Protein AF-A0A8X8GB01-F1 (afdb_monomer_lite)

Sequence (175 aa):
MSLQPNKPNQESGIAAILLVLAIMALLSTVIALAVAHQDLDSHASLQHDQLVYLQRAQKSLRHWYVSNAGAFDAGGAGSTSPWNASQILAMSGAQVRWNATLFVSGEQCMAAAQGNICYHTLWFAVPDVAGPAPSLNGNNFNPGNAQYVSVSGERIESALYNRSMGQLNNMAATL

pLDDT: mean 86.59, std 12.74, range [47.0, 98.31]

Radius of gyration: 32.38 Å; chains: 1; bounding box: 65×37×124 Å

Organism: Acidithiobacillus ferridurans (NCBI:txid1232575)

Secondary structure (DSSP, 8-state):
---------HHHHHHHHHHHHHHHHHHHHHHHHHHHHHHHHHHHHHHHHHHHHHHHHHHHHHHHHHHHHHHHTTT-TTPPPSS-HHHHHHHHT----TT-EEEEPPPEEEE-SSSEEEE-EEEEEE--SSSPPPEEETTEEE-TT-EEEEEESHHHHHHHHHHHHHHHHHHHHT-

Structure (mmCIF, N/CA/C/O backbone):
data_AF-A0A8X8GB01-F1
#
_entry.id   AF-A0A8X8GB01-F1
#
loop_
_atom_site.group_PDB
_atom_site.id
_atom_site.type_symbol
_atom_site.label_atom_id
_atom_site.label_alt_id
_atom_site.label_comp_id
_atom_site.label_asym_id
_atom_site.label_entity_id
_atom_site.label_seq_id
_atom_site.pdbx_PDB_ins_code
_atom_site.Cartn_x
_atom_site.Cartn_y
_atom_site.Cartn_z
_atom_site.occupancy
_atom_site.B_iso_or_equiv
_atom_site.auth_seq_id
_atom_site.auth_comp_id
_atom_site.auth_asym_id
_atom_site.auth_atom_id
_atom_site.pdbx_PDB_model_num
ATOM 1 N N . MET A 1 1 ? -44.928 -23.037 88.398 1.00 49.47 1 MET A N 1
ATOM 2 C CA . MET A 1 1 ? -44.284 -23.366 87.107 1.00 49.47 1 MET A CA 1
ATOM 3 C C . MET A 1 1 ? -43.937 -22.056 86.423 1.00 49.47 1 MET A C 1
ATOM 5 O O . MET A 1 1 ? -44.845 -21.339 86.034 1.00 49.47 1 MET A O 1
ATOM 9 N N . SER A 1 2 ? -42.654 -21.689 86.407 1.00 47.00 2 SER A N 1
ATOM 10 C CA . SER A 1 2 ? -42.167 -20.435 85.819 1.00 47.00 2 SER A CA 1
ATOM 11 C C . SER A 1 2 ? -41.661 -20.721 84.404 1.00 47.00 2 SER A C 1
ATOM 13 O O . SER A 1 2 ? -40.778 -21.560 84.237 1.00 47.00 2 SER A O 1
ATOM 15 N N . LEU A 1 3 ? -42.258 -20.084 83.396 1.00 56.19 3 LEU A N 1
ATOM 16 C CA . LEU A 1 3 ? -41.830 -20.163 81.999 1.00 56.19 3 LEU A CA 1
ATOM 17 C C . LEU A 1 3 ? -40.647 -19.209 81.805 1.00 56.19 3 LEU A C 1
ATOM 19 O O . LEU A 1 3 ? -40.817 -17.992 81.858 1.00 56.19 3 LEU A O 1
ATOM 23 N N . GLN A 1 4 ? -39.446 -19.753 81.599 1.00 48.38 4 GLN A N 1
ATOM 24 C CA . GLN A 1 4 ? -38.304 -18.945 81.181 1.00 48.38 4 GLN A CA 1
ATOM 25 C C . GLN A 1 4 ? -38.501 -18.480 79.728 1.00 48.38 4 GLN A C 1
ATOM 27 O O . GLN A 1 4 ? -38.767 -19.311 78.856 1.00 48.38 4 GLN A O 1
ATOM 32 N N . PRO A 1 5 ? -38.360 -17.174 79.439 1.00 55.53 5 PRO A N 1
ATOM 33 C CA . PRO A 1 5 ? -38.416 -16.663 78.080 1.00 55.53 5 PRO A CA 1
ATOM 34 C C . PRO A 1 5 ? -37.160 -17.093 77.317 1.00 55.53 5 PRO A C 1
ATOM 36 O O . PRO A 1 5 ? -36.033 -16.760 77.685 1.00 55.53 5 PRO A O 1
ATOM 39 N N . ASN A 1 6 ? -37.380 -17.849 76.245 1.00 57.53 6 ASN A N 1
ATOM 40 C CA . ASN A 1 6 ? -36.355 -18.286 75.311 1.00 57.53 6 ASN A CA 1
ATOM 41 C C . ASN A 1 6 ? -35.771 -17.041 74.618 1.00 57.53 6 ASN A C 1
ATOM 43 O O . ASN A 1 6 ? -36.473 -16.369 73.859 1.00 57.53 6 ASN A O 1
ATOM 47 N N . LYS A 1 7 ? -34.522 -16.670 74.933 1.00 59.22 7 LYS A N 1
ATOM 48 C CA . LYS A 1 7 ? -33.850 -15.537 74.282 1.00 59.22 7 LYS A CA 1
ATOM 49 C C . LYS A 1 7 ? -33.618 -15.896 72.810 1.00 59.22 7 LYS A C 1
ATOM 51 O O . LYS A 1 7 ? -32.989 -16.917 72.549 1.00 59.22 7 LYS A O 1
ATOM 56 N N . PRO A 1 8 ? -34.092 -15.090 71.847 1.00 57.44 8 PRO A N 1
ATOM 57 C CA . PRO A 1 8 ? -33.834 -15.352 70.439 1.00 57.44 8 PRO A CA 1
ATOM 58 C C . PRO A 1 8 ? -32.327 -15.262 70.167 1.00 57.44 8 PRO A C 1
ATOM 60 O O . PRO A 1 8 ? -31.671 -14.293 70.551 1.00 57.44 8 PRO A O 1
ATOM 63 N N . ASN A 1 9 ? -31.790 -16.299 69.526 1.00 58.97 9 ASN A N 1
ATOM 64 C CA . ASN A 1 9 ? -30.373 -16.483 69.217 1.00 58.97 9 ASN A CA 1
ATOM 65 C C . ASN A 1 9 ? -29.856 -15.361 68.296 1.00 58.97 9 ASN A C 1
ATOM 67 O O . ASN A 1 9 ? -29.919 -15.472 67.071 1.00 58.97 9 ASN A O 1
ATOM 71 N N . GLN A 1 10 ? -29.329 -14.279 68.877 1.00 55.56 10 GLN A N 1
ATOM 72 C CA . GLN A 1 10 ? -28.754 -13.142 68.141 1.00 55.56 10 GLN A CA 1
ATOM 73 C C . GLN A 1 10 ? -27.544 -13.537 67.269 1.00 55.56 10 GLN A C 1
ATOM 75 O O . GLN A 1 10 ? -27.263 -12.878 66.270 1.00 55.56 10 GLN A O 1
ATOM 80 N N . GLU A 1 11 ? -26.883 -14.653 67.579 1.00 56.75 11 GLU A N 1
ATOM 81 C CA . GLU A 1 11 ? -25.748 -15.182 66.810 1.00 56.75 11 GLU A CA 1
ATOM 82 C C . GLU A 1 11 ? -26.148 -15.681 65.409 1.00 56.75 11 GLU A C 1
ATOM 84 O O . GLU A 1 11 ? -25.376 -15.558 64.458 1.00 56.75 11 GLU A O 1
ATOM 89 N N . SER A 1 12 ? -27.390 -16.153 65.237 1.00 61.84 12 SER A N 1
ATOM 90 C CA . SER A 1 12 ? -27.891 -16.625 63.938 1.00 61.84 12 SER A CA 1
ATOM 91 C C . SER A 1 12 ? -28.101 -15.488 62.932 1.00 61.84 12 SER A C 1
ATOM 93 O O . SER A 1 12 ? -28.011 -15.718 61.726 1.00 61.84 12 SER A O 1
ATOM 95 N N . GLY A 1 13 ? -28.394 -14.271 63.402 1.00 67.75 13 GLY A N 1
ATOM 96 C CA . GLY A 1 13 ? -28.654 -13.120 62.531 1.00 67.75 13 GLY A CA 1
ATOM 97 C C . GLY A 1 13 ? -27.377 -12.558 61.907 1.00 67.75 13 GLY A C 1
ATOM 98 O O . GLY A 1 13 ? -27.351 -12.241 60.720 1.00 67.75 13 GLY A O 1
ATOM 99 N N . ILE A 1 14 ? -26.294 -12.499 62.685 1.00 78.12 14 ILE A N 1
ATOM 100 C CA . ILE A 1 14 ? -24.993 -11.990 62.226 1.00 78.12 14 ILE A CA 1
ATOM 101 C C . ILE A 1 14 ? -24.373 -12.945 61.197 1.00 78.12 14 ILE A C 1
ATOM 103 O O . ILE A 1 14 ? -23.876 -12.496 60.164 1.00 78.12 14 ILE A O 1
ATOM 107 N N . ALA A 1 15 ? -24.465 -14.258 61.432 1.00 77.38 15 ALA A N 1
ATOM 108 C CA . ALA A 1 15 ? -23.976 -15.266 60.493 1.00 77.38 15 ALA A CA 1
ATOM 109 C C . ALA A 1 15 ? -24.700 -15.201 59.134 1.00 77.38 15 ALA A C 1
ATOM 111 O O . ALA A 1 15 ? -24.058 -15.291 58.088 1.00 77.38 15 ALA A O 1
ATOM 112 N N . ALA A 1 16 ? -26.019 -14.977 59.135 1.00 78.38 16 ALA A N 1
ATOM 113 C CA . ALA A 1 16 ? -26.798 -14.831 57.906 1.00 78.38 16 ALA A CA 1
ATOM 114 C C . ALA A 1 16 ? -26.405 -13.572 57.109 1.00 78.38 16 ALA A C 1
ATOM 116 O O . ALA A 1 16 ? -26.264 -13.634 55.889 1.00 78.38 16 ALA A O 1
ATOM 117 N N . ILE A 1 17 ? -26.168 -12.445 57.789 1.00 80.75 17 ILE A N 1
ATOM 118 C CA . ILE A 1 17 ? -25.741 -11.192 57.143 1.00 80.75 17 ILE A CA 1
ATOM 119 C C . ILE A 1 17 ? -24.343 -11.340 56.526 1.00 80.75 17 ILE A C 1
ATOM 121 O O . ILE A 1 17 ? -24.125 -10.924 55.387 1.00 80.75 17 ILE A O 1
ATOM 125 N N . LEU A 1 18 ? -23.408 -11.976 57.240 1.00 84.00 18 LEU A N 1
ATOM 126 C CA . LEU A 1 18 ? -22.060 -12.245 56.726 1.00 84.00 18 LEU A CA 1
ATOM 127 C C . LEU A 1 18 ? -22.078 -13.181 55.513 1.00 84.00 18 LEU A C 1
ATOM 129 O O . LEU A 1 18 ? -21.343 -12.945 54.555 1.00 84.00 18 LEU A O 1
ATOM 133 N N . LEU A 1 19 ? -22.944 -14.198 55.515 1.00 83.00 19 LEU A N 1
ATOM 134 C CA . LEU A 1 19 ? -23.116 -15.098 54.374 1.00 83.00 19 LEU A CA 1
ATOM 135 C C . LEU A 1 19 ? -23.606 -14.340 53.132 1.00 83.00 19 LEU A C 1
ATOM 137 O O . LEU A 1 19 ? -23.057 -14.514 52.046 1.00 83.00 19 LEU A O 1
ATOM 141 N N . VAL A 1 20 ? -24.607 -13.469 53.288 1.00 84.38 20 VAL A N 1
ATOM 142 C CA . VAL A 1 20 ? -25.142 -12.664 52.178 1.00 84.38 20 VAL A CA 1
ATOM 143 C C . VAL A 1 20 ? -24.079 -11.716 51.623 1.00 84.38 20 VAL A C 1
ATOM 145 O O . VAL A 1 20 ? -23.930 -11.615 50.407 1.00 84.38 20 VAL A O 1
ATOM 148 N N . LEU A 1 21 ? -23.293 -11.068 52.488 1.00 82.19 21 LEU A N 1
ATOM 149 C CA . LEU A 1 21 ? -22.177 -10.215 52.064 1.00 82.19 21 LEU A CA 1
ATOM 150 C C . LEU A 1 21 ? -21.098 -11.002 51.311 1.00 82.19 21 LEU A C 1
ATOM 152 O O . LEU A 1 21 ? -20.626 -10.540 50.273 1.00 82.19 21 LEU A O 1
ATOM 156 N N . ALA A 1 22 ? -20.743 -12.198 51.786 1.00 84.50 22 ALA A N 1
ATOM 157 C CA . ALA A 1 22 ? -19.780 -13.061 51.109 1.00 84.50 22 ALA A CA 1
ATOM 158 C C . ALA A 1 22 ? -20.285 -13.498 49.724 1.00 84.50 22 ALA A C 1
ATOM 160 O O . ALA A 1 22 ? -19.530 -13.448 48.756 1.00 84.50 22 ALA A O 1
ATOM 161 N N . ILE A 1 23 ? -21.569 -13.856 49.608 1.00 86.44 23 ILE A N 1
ATOM 162 C CA . ILE A 1 23 ? -22.202 -14.223 48.332 1.00 86.44 23 ILE A CA 1
ATOM 163 C C . ILE A 1 23 ? -22.230 -13.031 47.369 1.00 86.44 23 ILE A C 1
ATOM 165 O O . ILE A 1 23 ? -21.887 -13.185 46.199 1.00 86.44 23 ILE A O 1
ATOM 169 N N . MET A 1 24 ? -22.588 -11.837 47.847 1.00 83.50 24 MET A N 1
ATOM 170 C CA . MET A 1 24 ? -22.597 -10.613 47.036 1.00 83.50 24 MET A CA 1
ATOM 171 C C . MET A 1 24 ? -21.192 -10.256 46.536 1.00 83.50 24 MET A C 1
ATOM 173 O O . MET A 1 24 ? -21.022 -9.926 45.361 1.00 83.50 24 MET A O 1
ATOM 177 N N . ALA A 1 25 ? -20.174 -10.385 47.391 1.00 81.88 25 ALA A N 1
ATOM 178 C CA . ALA A 1 25 ? -18.784 -10.177 47.000 1.00 81.88 25 ALA A CA 1
ATOM 179 C C . ALA A 1 25 ? -18.345 -11.188 45.926 1.00 81.88 25 ALA A C 1
ATOM 181 O O . ALA A 1 25 ? -17.779 -10.787 44.909 1.00 81.88 25 ALA A O 1
ATOM 182 N N . LEU A 1 26 ? -18.683 -12.470 46.090 1.00 82.25 26 LEU A N 1
ATOM 183 C CA . LEU A 1 26 ? -18.395 -13.522 45.107 1.00 82.25 26 LEU A CA 1
ATOM 184 C C . LEU A 1 26 ? -19.096 -13.280 43.763 1.00 82.25 26 LEU A C 1
ATOM 186 O O . LEU A 1 26 ? -18.473 -13.371 42.708 1.00 82.25 26 LEU A O 1
ATOM 190 N N . LEU A 1 27 ? -20.377 -12.907 43.786 1.00 82.62 27 LEU A N 1
ATOM 191 C CA . LEU A 1 27 ? -21.131 -12.590 42.571 1.00 82.62 27 LEU A CA 1
ATOM 192 C C . LEU A 1 27 ? -20.542 -11.380 41.841 1.00 82.62 27 LEU A C 1
ATOM 194 O O . LEU A 1 27 ? -20.371 -11.428 40.623 1.00 82.62 27 LEU A O 1
ATOM 198 N N . SER A 1 28 ? -20.164 -10.326 42.570 1.00 75.38 28 SER A N 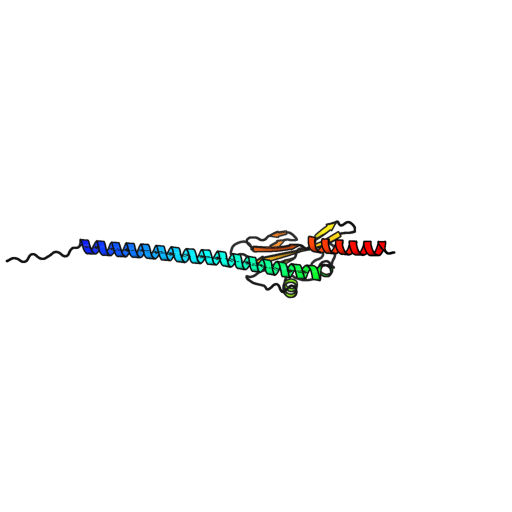1
ATOM 199 C CA . SER A 1 28 ? -19.522 -9.156 41.959 1.00 75.38 28 SER A CA 1
ATOM 200 C C . SER A 1 28 ? -18.175 -9.488 41.307 1.00 75.38 28 SER A C 1
ATOM 202 O O . SER A 1 28 ? -17.884 -8.972 40.229 1.00 75.38 28 SER A O 1
ATOM 204 N N . THR A 1 29 ? -17.386 -10.400 41.888 1.00 76.81 29 THR A N 1
ATOM 205 C CA . THR A 1 29 ? -16.104 -10.824 41.297 1.00 76.81 29 THR A CA 1
ATOM 206 C C . THR A 1 29 ? -16.302 -11.659 40.037 1.00 76.81 29 THR A C 1
ATOM 208 O O . THR A 1 29 ? -15.592 -11.446 39.057 1.00 76.81 29 THR A O 1
ATOM 211 N N . VAL A 1 30 ? -17.286 -12.563 40.017 1.00 77.44 30 VAL A N 1
ATOM 212 C CA . VAL A 1 30 ? -17.601 -13.372 38.825 1.00 77.44 30 VAL A CA 1
ATOM 213 C C . VAL A 1 30 ? -18.096 -12.495 37.673 1.00 77.44 30 VAL A C 1
ATOM 215 O O . VAL A 1 30 ? -17.650 -12.672 36.540 1.00 77.44 30 VAL A O 1
ATOM 218 N N . ILE A 1 31 ? -18.963 -11.516 37.952 1.00 73.44 31 ILE A N 1
ATOM 219 C CA . ILE A 1 31 ? -19.453 -10.575 36.933 1.00 73.44 31 ILE A CA 1
ATOM 220 C C . ILE A 1 31 ? -18.302 -9.715 36.397 1.00 73.44 31 ILE A C 1
ATOM 222 O O . ILE A 1 31 ? -18.168 -9.572 35.184 1.00 73.44 31 ILE A O 1
ATOM 226 N N . ALA A 1 32 ? -17.438 -9.192 37.274 1.00 69.94 32 ALA A N 1
ATOM 227 C CA . ALA A 1 32 ? -16.277 -8.407 36.858 1.00 69.94 32 ALA A CA 1
ATOM 228 C C . ALA A 1 32 ? -15.317 -9.218 35.969 1.00 69.94 32 ALA A C 1
ATOM 230 O O . ALA A 1 32 ? -14.853 -8.707 34.950 1.00 69.94 32 ALA A O 1
ATOM 231 N N . LEU A 1 33 ? -15.064 -10.491 36.302 1.00 67.62 33 LEU A N 1
ATOM 232 C CA . LEU A 1 33 ? -14.260 -11.373 35.453 1.00 67.62 33 LEU A CA 1
ATOM 233 C C . LEU A 1 33 ? -14.919 -11.620 34.092 1.00 67.62 33 LEU A C 1
ATOM 235 O O . LEU A 1 33 ? -14.226 -11.573 33.079 1.00 67.62 33 LEU A O 1
ATOM 239 N N . ALA A 1 34 ? -16.228 -11.882 34.056 1.00 66.50 34 ALA A N 1
ATOM 240 C CA . ALA A 1 34 ? -16.943 -12.163 32.812 1.00 66.50 34 ALA A CA 1
ATOM 241 C C . ALA A 1 34 ? -16.929 -10.961 31.851 1.00 66.50 34 ALA A C 1
ATOM 243 O O . ALA A 1 34 ? -16.666 -11.137 30.663 1.00 66.50 34 ALA A O 1
ATOM 244 N N . VAL A 1 35 ? -17.142 -9.746 32.368 1.00 67.31 35 VAL A N 1
ATOM 245 C CA . VAL A 1 35 ? -17.070 -8.507 31.573 1.00 67.31 35 VAL A CA 1
ATOM 246 C C . VAL A 1 35 ? -15.647 -8.26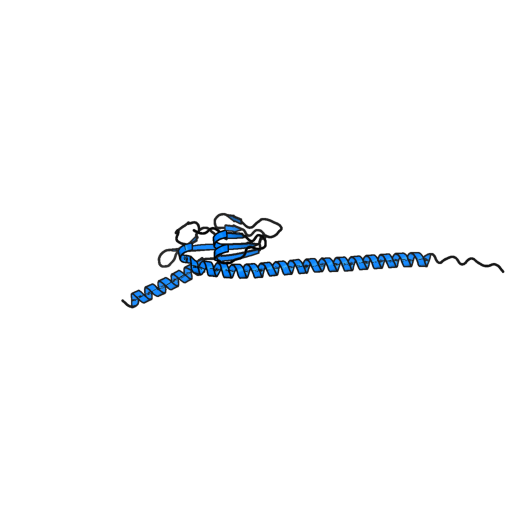8 31.058 1.00 67.31 35 VAL A C 1
ATOM 248 O O . VAL A 1 35 ? -15.463 -8.010 29.873 1.00 67.31 35 VAL A O 1
ATOM 251 N N . ALA A 1 36 ? -14.628 -8.451 31.904 1.00 61.91 36 ALA A N 1
ATOM 252 C CA . ALA A 1 36 ? -13.234 -8.279 31.492 1.00 61.91 36 ALA A CA 1
ATOM 253 C C . ALA A 1 36 ? -12.801 -9.266 30.386 1.00 61.91 36 ALA A C 1
ATOM 255 O O . ALA A 1 36 ? -12.010 -8.903 29.519 1.00 61.91 36 ALA A O 1
ATOM 256 N N . HIS A 1 37 ? -13.321 -10.500 30.389 1.00 59.97 37 HIS A N 1
ATOM 257 C CA . HIS A 1 37 ? -13.036 -11.474 29.326 1.00 59.97 37 HIS A CA 1
ATOM 258 C C . HIS A 1 37 ? -13.747 -11.123 28.011 1.00 59.97 37 HIS A C 1
ATOM 260 O O . HIS A 1 37 ? -13.151 -11.271 26.947 1.00 59.97 37 HIS A O 1
ATOM 266 N N . GLN A 1 38 ? -14.979 -10.601 28.067 1.00 61.25 38 GLN A N 1
ATOM 267 C CA . GLN A 1 38 ? -15.694 -10.156 26.864 1.00 61.25 38 GLN A CA 1
ATOM 268 C C . GLN A 1 38 ? -14.982 -9.000 26.154 1.00 61.25 38 GLN A C 1
ATOM 270 O O . GLN A 1 38 ? -14.875 -9.014 24.925 1.00 61.25 38 GLN A O 1
ATOM 275 N N . ASP A 1 39 ? -14.449 -8.035 26.907 1.00 61.12 39 ASP A N 1
ATOM 276 C CA . ASP A 1 39 ? -13.705 -6.918 26.322 1.00 61.12 39 ASP A CA 1
ATOM 277 C C . ASP A 1 39 ? -12.421 -7.403 25.628 1.00 61.12 39 ASP A C 1
ATOM 279 O O . ASP A 1 39 ? -12.162 -7.025 24.483 1.00 61.12 39 ASP A O 1
ATOM 283 N N . LEU A 1 40 ? -11.658 -8.307 26.253 1.00 63.44 40 LEU A N 1
ATOM 284 C CA . LEU A 1 40 ? -10.423 -8.854 25.673 1.00 63.44 40 LEU A CA 1
ATOM 285 C C . LEU A 1 40 ? -10.666 -9.603 24.350 1.00 63.44 40 LEU A C 1
ATOM 287 O O . LEU A 1 40 ? -9.952 -9.363 23.370 1.00 63.44 40 LEU A O 1
ATOM 291 N N . ASP A 1 41 ? -11.697 -10.447 24.291 1.00 69.12 41 ASP A N 1
ATOM 292 C CA . ASP A 1 41 ? -12.040 -11.202 23.079 1.00 69.12 41 ASP A CA 1
ATOM 293 C C . ASP A 1 41 ? -12.565 -10.283 21.956 1.00 69.12 41 ASP A C 1
ATOM 295 O O . ASP A 1 41 ? -12.277 -10.488 20.768 1.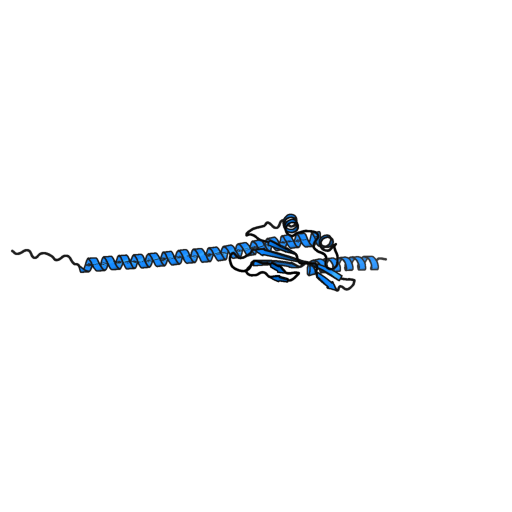00 69.12 41 ASP A O 1
ATOM 299 N N . SER A 1 42 ? -13.290 -9.216 22.312 1.00 74.81 42 SER A N 1
ATOM 300 C CA . SER A 1 42 ? -13.800 -8.232 21.346 1.00 74.81 42 SER A CA 1
ATOM 301 C C . SER A 1 42 ? -12.682 -7.394 20.709 1.00 74.81 42 SER A C 1
ATOM 303 O O . SER A 1 42 ? -12.698 -7.138 19.503 1.00 74.81 42 SER A O 1
ATOM 305 N N . HIS A 1 43 ? -11.654 -7.033 21.480 1.00 79.44 43 HIS A N 1
ATOM 306 C CA . HIS A 1 43 ? -10.506 -6.291 20.963 1.00 79.44 43 HIS A CA 1
ATOM 307 C C . HIS A 1 43 ? -9.624 -7.156 20.058 1.00 79.44 43 HIS A C 1
ATOM 309 O O . HIS A 1 43 ? -9.226 -6.707 18.980 1.00 79.44 43 HIS A O 1
ATOM 315 N N . ALA A 1 44 ? -9.351 -8.402 20.456 1.00 82.69 44 ALA A N 1
ATOM 316 C CA . ALA A 1 44 ? -8.549 -9.325 19.655 1.00 82.69 44 ALA A CA 1
ATOM 317 C C . ALA A 1 44 ? -9.233 -9.675 18.320 1.00 82.69 44 ALA A C 1
ATOM 319 O O . ALA A 1 44 ? -8.584 -9.686 17.270 1.00 82.69 44 ALA A O 1
ATOM 320 N N . SER A 1 45 ? -10.550 -9.906 18.339 1.00 87.00 45 SER A N 1
ATOM 321 C CA . SER A 1 45 ? -11.323 -10.164 17.117 1.00 87.00 45 SER A CA 1
ATOM 322 C C . SER A 1 45 ? -11.358 -8.951 16.184 1.00 87.00 45 SER A C 1
ATOM 324 O O . SER A 1 45 ? -11.122 -9.106 14.985 1.00 87.00 45 SER A O 1
ATOM 326 N N . LEU A 1 46 ? -11.535 -7.736 16.715 1.00 88.56 46 LEU A N 1
ATOM 327 C CA . LEU A 1 46 ? -11.485 -6.512 15.911 1.00 88.56 46 LEU A CA 1
ATOM 328 C C . LEU A 1 46 ? -10.117 -6.318 15.240 1.00 88.56 46 LEU A C 1
ATOM 330 O O . LEU A 1 46 ? -10.055 -6.002 14.051 1.00 88.56 46 LEU A O 1
ATOM 334 N N . GLN A 1 47 ? -9.021 -6.527 15.976 1.00 88.81 47 GLN A N 1
ATOM 335 C CA . GLN A 1 47 ? -7.670 -6.434 15.414 1.00 88.81 47 GLN A CA 1
ATOM 336 C C . GLN A 1 47 ? -7.447 -7.469 14.307 1.00 88.81 47 GLN A C 1
ATOM 338 O O . GLN A 1 47 ? -6.849 -7.155 13.277 1.00 88.81 47 GLN A O 1
ATOM 343 N N . HIS A 1 48 ? -7.949 -8.692 14.489 1.00 91.94 48 HIS A N 1
ATOM 344 C CA . HIS A 1 48 ? -7.877 -9.725 13.461 1.00 91.94 48 HIS A CA 1
ATOM 345 C C . HIS A 1 48 ? -8.645 -9.326 12.192 1.00 91.94 48 HIS A C 1
ATOM 347 O O . HIS A 1 48 ? -8.106 -9.418 11.085 1.00 91.94 48 HIS A O 1
ATOM 353 N N . ASP A 1 49 ? -9.870 -8.823 12.340 1.00 93.69 49 ASP A N 1
ATOM 354 C CA . ASP A 1 49 ? -10.694 -8.372 11.217 1.00 93.69 49 ASP A CA 1
ATOM 355 C C . ASP A 1 49 ? -10.048 -7.211 10.450 1.00 93.69 49 ASP A C 1
ATOM 357 O O . ASP A 1 49 ? -10.086 -7.186 9.212 1.00 93.69 49 ASP A O 1
ATOM 361 N N . GLN A 1 50 ? -9.418 -6.272 11.163 1.00 94.50 50 GLN A N 1
ATOM 362 C CA . GLN A 1 50 ? -8.653 -5.180 10.559 1.00 94.50 50 GLN A CA 1
ATOM 363 C C . GLN A 1 50 ? -7.476 -5.709 9.732 1.00 94.50 50 GLN A C 1
ATOM 365 O O . GLN A 1 50 ? -7.310 -5.296 8.581 1.00 94.50 50 GLN A O 1
ATOM 370 N N . LEU A 1 51 ? -6.715 -6.675 10.253 1.00 95.06 51 LEU A N 1
ATOM 371 C CA . LEU A 1 51 ? -5.607 -7.301 9.524 1.00 95.06 51 LEU A CA 1
ATOM 372 C C . LEU A 1 51 ? -6.083 -8.017 8.255 1.00 95.06 51 LEU A C 1
ATOM 374 O O . LEU A 1 51 ? -5.513 -7.810 7.180 1.00 95.06 51 LEU A O 1
ATOM 378 N N . VAL A 1 52 ? -7.144 -8.825 8.343 1.00 96.69 52 VAL A N 1
ATOM 379 C CA . VAL A 1 52 ? -7.707 -9.536 7.180 1.00 96.69 52 VAL A CA 1
ATOM 380 C C . VAL A 1 52 ? -8.195 -8.546 6.121 1.00 96.69 52 VAL A C 1
ATOM 382 O O . VAL A 1 52 ? -7.968 -8.737 4.921 1.00 96.69 52 VAL A O 1
ATOM 385 N N . TYR A 1 53 ? -8.852 -7.470 6.545 1.00 97.00 53 TYR A N 1
ATOM 386 C CA . TYR A 1 53 ? -9.280 -6.397 5.655 1.00 97.00 53 TYR A CA 1
ATOM 387 C C . TYR A 1 53 ? -8.095 -5.703 4.971 1.00 97.00 53 TYR A C 1
ATOM 389 O O . TYR A 1 53 ? -8.107 -5.566 3.744 1.00 97.00 53 TYR A O 1
ATOM 397 N N . LEU A 1 54 ? -7.058 -5.328 5.724 1.00 97.69 54 LEU A N 1
ATOM 398 C CA . LEU A 1 54 ? -5.862 -4.686 5.179 1.00 97.69 54 LEU A CA 1
ATOM 399 C C . LEU A 1 54 ? -5.155 -5.593 4.163 1.00 97.69 54 LEU A C 1
ATOM 401 O O . LEU A 1 54 ? -4.782 -5.131 3.088 1.00 97.69 54 LEU A O 1
ATOM 405 N N . GLN A 1 55 ? -5.048 -6.896 4.427 1.00 97.88 55 GLN A N 1
ATOM 406 C CA . GLN A 1 55 ? -4.473 -7.860 3.478 1.00 97.88 55 GLN A CA 1
ATOM 407 C C . GLN A 1 55 ? -5.270 -7.949 2.167 1.00 97.88 55 GLN A C 1
ATOM 409 O O . GLN A 1 55 ? -4.688 -8.003 1.078 1.00 97.88 55 GLN A O 1
ATOM 414 N N . ARG A 1 56 ? -6.608 -7.938 2.239 1.00 97.81 56 ARG A N 1
ATOM 415 C CA . ARG A 1 56 ? -7.459 -7.909 1.037 1.00 97.81 56 ARG A CA 1
ATOM 416 C C . ARG A 1 56 ? -7.254 -6.616 0.252 1.00 97.81 56 ARG A C 1
ATOM 418 O O . ARG A 1 56 ? -7.061 -6.678 -0.961 1.00 97.81 56 ARG A O 1
ATOM 425 N N . ALA A 1 57 ? -7.224 -5.475 0.940 1.00 98.06 57 ALA A N 1
ATOM 426 C CA . ALA A 1 57 ? -6.949 -4.182 0.321 1.00 98.06 57 ALA A CA 1
ATOM 427 C C . ALA A 1 57 ? -5.559 -4.149 -0.336 1.00 98.06 57 ALA A C 1
ATOM 429 O O . ALA A 1 57 ? -5.440 -3.707 -1.475 1.00 98.06 57 ALA A O 1
ATOM 430 N N . GLN A 1 58 ? -4.528 -4.704 0.313 1.00 98.25 58 GLN A N 1
ATOM 431 C CA . GLN A 1 58 ? -3.180 -4.824 -0.252 1.00 98.25 58 GLN A CA 1
ATOM 432 C C . GLN A 1 58 ? -3.192 -5.583 -1.582 1.00 98.25 58 GLN A C 1
ATOM 434 O O . GLN A 1 58 ? -2.553 -5.160 -2.546 1.00 98.25 58 GLN A O 1
ATOM 439 N N . LYS A 1 59 ? -3.928 -6.699 -1.657 1.00 98.19 59 LYS A N 1
ATOM 440 C CA . LYS A 1 59 ? -4.043 -7.494 -2.886 1.00 98.19 59 LYS A CA 1
ATOM 441 C C . LYS A 1 59 ? -4.724 -6.703 -4.005 1.00 98.19 59 LYS A C 1
ATOM 443 O O . LYS A 1 59 ? -4.222 -6.713 -5.128 1.00 98.19 59 LYS A O 1
ATOM 448 N N . SER A 1 60 ? -5.819 -6.010 -3.696 1.00 98.12 60 SER A N 1
ATOM 449 C CA . SER A 1 60 ? -6.539 -5.155 -4.647 1.00 98.12 60 SER A CA 1
ATOM 450 C C . SER A 1 60 ? -5.677 -3.999 -5.158 1.00 98.12 60 SER A C 1
ATOM 452 O O . SER A 1 60 ? -5.540 -3.822 -6.367 1.00 98.12 60 SER A O 1
ATOM 454 N N . LEU A 1 61 ? -5.019 -3.271 -4.253 1.00 98.12 61 LEU A N 1
ATOM 455 C CA . LEU A 1 61 ? -4.108 -2.173 -4.589 1.00 98.12 61 LEU A CA 1
ATOM 456 C C . LEU A 1 61 ? -2.927 -2.659 -5.429 1.00 98.12 61 LEU A C 1
ATOM 458 O O . LEU A 1 61 ? -2.583 -2.030 -6.423 1.00 98.12 61 LEU A O 1
ATOM 462 N N . ARG A 1 62 ? -2.339 -3.812 -5.087 1.00 98.00 62 ARG A N 1
ATOM 463 C CA . ARG A 1 62 ? -1.26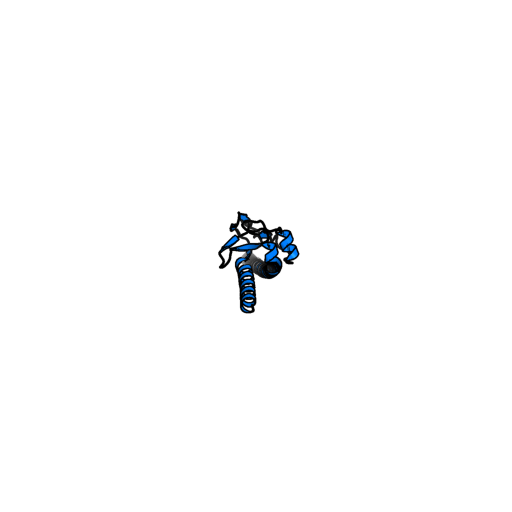2 -4.423 -5.876 1.00 98.00 62 ARG A CA 1
ATOM 464 C C . ARG A 1 62 ? -1.722 -4.790 -7.282 1.00 98.00 62 ARG A C 1
ATOM 466 O O . ARG A 1 62 ? -0.993 -4.538 -8.234 1.00 98.00 62 ARG A O 1
ATOM 473 N N . HIS A 1 63 ? -2.894 -5.405 -7.419 1.00 97.94 63 HIS A N 1
ATOM 474 C CA . HIS A 1 63 ? -3.428 -5.775 -8.729 1.00 97.94 63 HIS A CA 1
ATOM 475 C C . HIS A 1 63 ? -3.701 -4.543 -9.600 1.00 97.94 63 HIS A C 1
ATOM 477 O O . HIS A 1 63 ? -3.329 -4.521 -10.776 1.00 97.94 63 HIS A O 1
ATOM 483 N N . TRP A 1 64 ? -4.289 -3.506 -9.001 1.00 97.12 64 TRP A N 1
ATOM 484 C CA . TRP A 1 64 ? -4.491 -2.223 -9.659 1.00 97.12 64 TRP A CA 1
ATOM 485 C C . TRP A 1 64 ? -3.162 -1.594 -10.085 1.00 97.12 64 TRP A C 1
ATOM 487 O O . TRP A 1 64 ? -3.031 -1.247 -11.256 1.00 97.12 64 TRP A O 1
ATOM 497 N N . TYR A 1 65 ? -2.164 -1.534 -9.194 1.00 97.12 65 TYR A N 1
ATOM 498 C CA . TYR A 1 65 ? -0.847 -0.968 -9.505 1.00 97.12 65 TYR A CA 1
ATOM 499 C C . TYR A 1 65 ? -0.242 -1.692 -10.707 1.00 97.12 65 TYR A C 1
ATOM 501 O O . TYR A 1 65 ? 0.052 -1.058 -11.709 1.00 97.12 65 TYR A O 1
ATOM 509 N N . VAL A 1 66 ? -0.140 -3.026 -10.675 1.00 96.12 66 VAL A N 1
ATOM 510 C CA . VAL A 1 66 ? 0.429 -3.814 -11.788 1.00 96.12 66 VAL A CA 1
ATOM 511 C C . VAL A 1 66 ? -0.241 -3.501 -13.131 1.00 96.12 66 VAL A C 1
ATOM 513 O O . VAL A 1 66 ? 0.428 -3.499 -14.160 1.00 96.12 66 VAL A O 1
ATOM 51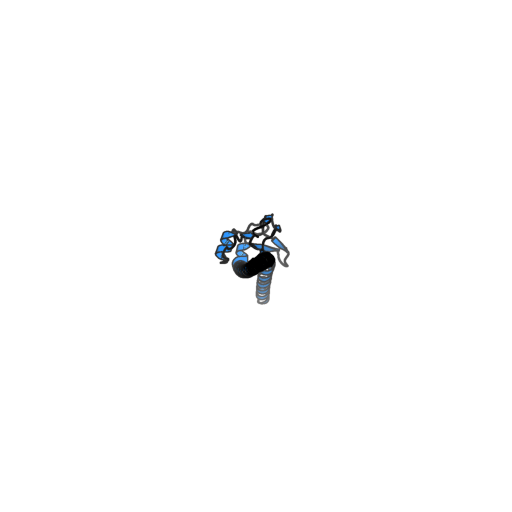6 N N . SER A 1 67 ? -1.549 -3.243 -13.127 1.00 96.00 67 SER A N 1
ATOM 517 C CA . SER A 1 67 ? -2.318 -2.966 -14.346 1.00 96.00 67 SER A CA 1
ATOM 518 C C . SER A 1 67 ? -2.177 -1.522 -14.839 1.00 96.00 67 SER A C 1
ATOM 520 O O . SER A 1 67 ? -2.481 -1.251 -15.996 1.00 96.00 67 SER A O 1
ATOM 522 N N . ASN A 1 68 ? -1.734 -0.603 -13.976 1.00 94.94 68 ASN A N 1
ATOM 523 C CA . ASN A 1 68 ? -1.666 0.834 -14.254 1.00 94.94 68 ASN A CA 1
ATOM 524 C C . ASN A 1 68 ? -0.248 1.415 -14.156 1.00 94.94 68 ASN A C 1
ATOM 526 O O . ASN A 1 68 ? -0.082 2.583 -14.475 1.00 94.94 68 ASN A O 1
ATOM 530 N N . ALA A 1 69 ? 0.746 0.610 -13.779 1.00 91.19 69 ALA A N 1
ATOM 531 C CA . ALA A 1 69 ? 2.178 0.898 -13.672 1.00 91.19 69 ALA A CA 1
ATOM 532 C C . ALA A 1 69 ? 2.677 1.982 -14.642 1.00 91.19 69 ALA A C 1
ATOM 534 O O . ALA A 1 69 ? 2.944 3.112 -14.251 1.00 91.19 69 ALA A O 1
ATOM 535 N N . GLY A 1 70 ? 2.652 1.688 -15.946 1.00 84.62 70 GLY A N 1
ATOM 536 C CA . GLY A 1 70 ? 3.178 2.606 -16.959 1.00 84.62 70 GLY A CA 1
ATOM 537 C C . GLY A 1 70 ? 2.446 3.948 -17.061 1.00 84.62 70 GLY A C 1
ATOM 538 O O . GLY A 1 70 ? 3.045 4.924 -17.492 1.00 84.62 70 GLY A O 1
ATOM 539 N N . ALA A 1 71 ? 1.169 4.016 -16.675 1.00 86.88 71 ALA A N 1
ATOM 540 C CA . ALA A 1 71 ? 0.425 5.273 -16.612 1.00 86.88 71 ALA A CA 1
ATOM 541 C C . ALA A 1 71 ? 0.594 5.973 -15.255 1.00 86.88 71 ALA A C 1
ATOM 543 O O . ALA A 1 71 ? 0.521 7.197 -15.193 1.00 86.88 71 ALA A O 1
ATOM 544 N N . PHE A 1 72 ? 0.845 5.213 -14.190 1.00 87.19 72 PHE A N 1
ATOM 545 C CA . PHE A 1 72 ? 1.082 5.732 -12.850 1.00 87.19 72 PHE A CA 1
ATOM 546 C C . PHE A 1 72 ? 2.400 6.499 -12.768 1.00 87.19 72 PHE A C 1
ATOM 548 O O . PHE A 1 72 ? 2.427 7.580 -12.190 1.00 87.19 72 PHE A O 1
ATOM 555 N N . ASP A 1 73 ? 3.427 5.984 -13.445 1.00 80.56 73 ASP A N 1
ATOM 556 C CA . ASP A 1 73 ? 4.784 6.540 -13.467 1.00 80.56 73 ASP A CA 1
ATOM 557 C C . ASP A 1 73 ? 5.047 7.426 -14.714 1.00 80.56 73 ASP A C 1
ATOM 559 O O . ASP A 1 73 ? 6.174 7.831 -14.999 1.00 80.56 73 ASP A O 1
ATOM 563 N N . ALA A 1 74 ? 4.010 7.756 -15.499 1.00 69.31 74 ALA A N 1
ATOM 564 C CA . ALA A 1 74 ? 4.152 8.468 -16.779 1.00 69.31 74 ALA A CA 1
ATOM 565 C C . ALA A 1 74 ? 4.663 9.922 -16.659 1.00 69.31 74 ALA A C 1
ATOM 567 O O . ALA A 1 74 ? 4.997 10.539 -17.672 1.00 69.31 74 ALA A O 1
ATOM 568 N N . GLY A 1 75 ? 4.701 10.488 -15.449 1.00 67.69 75 GLY A N 1
ATOM 569 C CA . GLY A 1 75 ? 5.139 11.864 -15.200 1.00 67.69 75 GLY A CA 1
ATOM 570 C C . GLY A 1 75 ? 6.661 12.055 -15.141 1.00 67.69 75 GLY A C 1
ATOM 571 O O . GLY A 1 75 ? 7.121 13.191 -15.271 1.00 67.69 75 GLY A O 1
ATOM 572 N N . GLY A 1 76 ? 7.436 10.975 -14.989 1.00 64.69 76 GLY A N 1
ATOM 573 C CA . GLY A 1 76 ? 8.897 11.008 -14.873 1.00 64.69 76 GLY A CA 1
ATOM 574 C C . GLY A 1 76 ? 9.425 11.564 -13.541 1.00 64.69 76 GLY A C 1
ATOM 575 O O . GLY A 1 76 ? 8.654 12.003 -12.690 1.00 64.69 76 GLY A O 1
ATOM 576 N N . ALA A 1 77 ? 10.763 11.579 -13.414 1.00 62.88 77 ALA A N 1
ATOM 577 C CA . ALA A 1 77 ? 11.531 11.849 -12.187 1.00 62.88 77 ALA A CA 1
ATOM 578 C C . ALA A 1 77 ? 10.962 12.978 -11.296 1.00 62.88 77 ALA A C 1
ATOM 580 O O . ALA A 1 77 ? 11.076 14.161 -11.625 1.00 62.88 77 ALA A O 1
ATOM 581 N N . GLY A 1 78 ? 10.439 12.614 -10.124 1.00 69.06 78 GLY A N 1
ATOM 582 C CA . GLY A 1 78 ? 9.905 13.536 -9.115 1.00 69.06 78 GLY A CA 1
ATOM 583 C C . GLY A 1 78 ? 8.453 13.960 -9.346 1.00 69.06 78 GLY A C 1
ATOM 584 O O . GLY A 1 78 ? 7.972 14.877 -8.675 1.00 69.06 78 GLY A O 1
ATOM 585 N N . SER A 1 79 ? 7.751 13.314 -10.277 1.00 77.25 79 SER A N 1
ATOM 586 C CA . SER A 1 79 ? 6.347 13.601 -10.542 1.00 77.25 79 SER A CA 1
ATOM 587 C C . SER A 1 79 ? 5.426 13.154 -9.404 1.00 77.25 79 SER A C 1
ATOM 589 O O . SER A 1 79 ? 5.701 12.246 -8.612 1.00 77.25 79 SER A O 1
ATOM 591 N N . THR A 1 80 ? 4.300 13.851 -9.290 1.00 83.12 80 THR A N 1
ATOM 592 C CA . THR A 1 80 ? 3.176 13.406 -8.472 1.00 83.12 80 THR A CA 1
ATOM 593 C C . THR A 1 80 ? 2.354 12.404 -9.262 1.00 83.12 80 THR A C 1
ATOM 595 O O . THR A 1 80 ? 2.106 12.633 -10.446 1.00 83.12 80 THR A O 1
ATOM 598 N N . SER A 1 81 ? 1.850 11.371 -8.586 1.00 85.19 81 SER A N 1
ATOM 599 C CA . SER A 1 81 ? 0.878 10.451 -9.176 1.00 85.19 81 SER A CA 1
ATOM 600 C C . SER A 1 81 ? -0.242 11.212 -9.915 1.00 85.19 81 SER A C 1
ATOM 602 O O . SER A 1 81 ? -0.805 12.159 -9.347 1.00 85.19 81 SER A O 1
ATOM 604 N N . PRO A 1 82 ? -0.637 10.781 -11.128 1.00 88.81 82 PRO A N 1
ATOM 605 C CA . PRO A 1 82 ? -1.755 11.378 -11.859 1.00 88.81 82 PRO A CA 1
ATOM 606 C C . PRO A 1 82 ? -3.115 11.100 -11.202 1.00 88.81 82 PRO A C 1
ATOM 608 O O . PRO A 1 82 ? -4.104 11.758 -11.530 1.00 88.81 82 PRO A O 1
ATOM 611 N N . TRP A 1 83 ? -3.177 10.144 -10.268 1.00 92.19 83 TRP A N 1
ATOM 612 C CA . TRP A 1 83 ? -4.372 9.834 -9.491 1.00 92.19 83 TRP A CA 1
ATOM 613 C C . TRP A 1 83 ? -4.183 10.171 -8.020 1.00 92.19 83 TRP A C 1
ATOM 615 O O . TRP A 1 83 ? -3.186 9.816 -7.388 1.00 92.19 83 TRP A O 1
ATOM 625 N N . ASN A 1 84 ? -5.182 10.817 -7.437 1.00 92.94 84 ASN A N 1
ATOM 626 C CA . ASN A 1 84 ? -5.205 11.021 -5.997 1.00 92.94 84 ASN A CA 1
ATOM 627 C C . ASN A 1 84 ? -5.621 9.731 -5.259 1.00 92.94 84 ASN A C 1
ATOM 629 O O . ASN A 1 84 ? -6.110 8.763 -5.846 1.00 92.94 84 ASN A O 1
ATOM 633 N N . ALA A 1 85 ? -5.456 9.734 -3.937 1.00 94.62 85 ALA A N 1
ATOM 634 C CA . ALA A 1 85 ? -5.742 8.583 -3.087 1.00 94.62 85 ALA A CA 1
ATOM 635 C C . ALA A 1 85 ? -7.176 8.030 -3.241 1.00 94.62 85 ALA A C 1
ATOM 637 O O . ALA A 1 85 ? -7.365 6.813 -3.280 1.00 94.62 85 ALA A O 1
ATOM 638 N N . SER A 1 86 ? -8.191 8.894 -3.360 1.00 95.31 86 SER A N 1
ATOM 639 C CA . SER A 1 86 ? -9.587 8.448 -3.471 1.00 95.31 86 SER A CA 1
ATOM 640 C C . SER A 1 86 ? -9.887 7.803 -4.825 1.00 95.31 86 SER A C 1
ATOM 642 O O . SER A 1 86 ? -10.602 6.802 -4.877 1.00 95.31 86 SER A O 1
ATOM 644 N N . GLN A 1 87 ? -9.291 8.308 -5.908 1.00 96.44 87 GLN A N 1
ATOM 645 C CA . GLN A 1 87 ? -9.385 7.700 -7.236 1.00 96.44 87 GLN A CA 1
ATOM 646 C C . GLN A 1 87 ? -8.751 6.306 -7.257 1.00 96.44 87 GLN A C 1
ATOM 648 O O . GLN A 1 87 ? -9.359 5.368 -7.769 1.00 96.44 87 GLN A O 1
ATOM 653 N N . ILE A 1 88 ? -7.568 6.142 -6.658 1.00 97.06 88 ILE A N 1
ATOM 654 C CA . ILE A 1 88 ? -6.889 4.839 -6.580 1.00 97.06 88 ILE A CA 1
ATOM 655 C C . ILE A 1 88 ? -7.733 3.829 -5.792 1.00 97.06 88 ILE A C 1
ATOM 657 O O . ILE A 1 88 ? -7.905 2.687 -6.226 1.00 97.06 88 ILE A O 1
ATOM 661 N N . LEU A 1 89 ? -8.304 4.233 -4.653 1.00 97.44 89 LEU A N 1
ATOM 662 C CA . LEU A 1 89 ? -9.188 3.366 -3.867 1.00 97.44 89 LEU A CA 1
ATOM 663 C C . LEU A 1 89 ? -10.421 2.932 -4.670 1.00 97.44 89 LEU A C 1
ATOM 665 O O . LEU A 1 89 ? -10.729 1.740 -4.718 1.00 97.44 89 LEU A O 1
ATOM 669 N N . ALA A 1 90 ? -11.065 3.867 -5.373 1.00 96.88 90 ALA A N 1
ATOM 670 C CA . ALA A 1 90 ? -12.216 3.568 -6.220 1.00 96.88 90 ALA A CA 1
ATOM 671 C C . ALA A 1 90 ? -11.867 2.592 -7.357 1.00 96.88 90 ALA A C 1
ATOM 673 O O . ALA A 1 90 ? -12.565 1.599 -7.553 1.00 96.88 90 ALA A O 1
ATOM 674 N N . MET A 1 91 ? -10.768 2.835 -8.076 1.00 97.19 91 MET A N 1
ATOM 675 C CA . MET A 1 91 ? -10.353 2.004 -9.213 1.00 97.19 91 MET A CA 1
ATOM 676 C C . MET A 1 91 ? -9.808 0.634 -8.798 1.00 97.19 91 MET A C 1
ATOM 678 O O . MET A 1 91 ? -9.972 -0.340 -9.528 1.00 97.19 91 MET A O 1
ATOM 682 N N . SER A 1 92 ? -9.161 0.538 -7.635 1.00 97.44 92 SER A N 1
ATOM 683 C CA . SER A 1 92 ? -8.673 -0.741 -7.103 1.00 97.44 92 SER A CA 1
ATOM 684 C C . SER A 1 92 ? -9.782 -1.605 -6.500 1.00 97.44 92 SER A C 1
ATOM 686 O O . SER A 1 92 ? -9.571 -2.793 -6.257 1.00 97.44 92 SER A O 1
ATOM 688 N N . GLY A 1 93 ? -10.957 -1.027 -6.231 1.00 96.75 93 GLY A N 1
ATOM 689 C CA . GLY A 1 93 ? -12.048 -1.692 -5.520 1.00 96.75 93 GLY A CA 1
ATOM 690 C C . GLY A 1 93 ? -11.778 -1.879 -4.022 1.00 96.75 93 GLY A C 1
ATOM 691 O O . GLY A 1 93 ? -12.529 -2.593 -3.351 1.00 96.75 93 GLY A O 1
ATOM 692 N N . ALA A 1 94 ? -10.723 -1.258 -3.484 1.00 95.25 94 ALA A N 1
ATOM 693 C CA . ALA A 1 94 ? -10.448 -1.243 -2.054 1.00 95.25 94 ALA A CA 1
ATOM 694 C C . ALA A 1 94 ? -11.489 -0.364 -1.341 1.00 95.25 94 ALA A C 1
ATOM 696 O O . ALA A 1 94 ? -11.503 0.858 -1.469 1.00 95.25 94 ALA A O 1
ATOM 697 N N . GLN A 1 95 ? -12.388 -1.008 -0.597 1.00 93.62 95 GLN A N 1
ATOM 698 C CA . GLN A 1 95 ? -13.440 -0.331 0.162 1.00 93.62 95 GLN A CA 1
ATOM 699 C C . GLN A 1 95 ? -12.850 0.388 1.372 1.00 93.62 95 GLN A C 1
ATOM 701 O O . GLN A 1 95 ? -11.979 -0.172 2.025 1.00 93.62 95 GLN A O 1
ATOM 706 N N . VAL A 1 96 ? -13.361 1.573 1.715 1.00 94.19 96 VAL A N 1
ATOM 707 C CA . VAL A 1 96 ? -12.945 2.316 2.915 1.00 94.19 96 VAL A CA 1
ATOM 708 C C . VAL A 1 96 ? -13.769 1.866 4.122 1.00 94.19 96 VAL A C 1
ATOM 710 O O . VAL A 1 96 ? -14.994 1.980 4.129 1.00 94.19 96 VAL A O 1
ATOM 713 N N . ARG A 1 97 ? -13.098 1.365 5.162 1.00 93.62 97 ARG A N 1
ATOM 714 C CA . ARG A 1 97 ? -13.677 1.009 6.469 1.00 93.62 97 ARG A CA 1
ATOM 715 C C . ARG A 1 97 ? -12.791 1.529 7.594 1.00 93.62 97 ARG A C 1
ATOM 717 O O . ARG A 1 97 ? -11.594 1.689 7.393 1.00 93.62 97 ARG A O 1
ATOM 724 N N . TRP A 1 98 ? -13.378 1.783 8.766 1.00 93.38 98 TRP A N 1
ATOM 725 C CA . TRP A 1 98 ? -12.655 2.236 9.968 1.00 93.38 98 TRP A CA 1
ATOM 726 C C . TRP A 1 98 ? -11.773 3.470 9.734 1.00 93.38 98 TRP A C 1
ATOM 728 O O . TRP A 1 98 ? -10.655 3.543 10.227 1.00 93.38 98 TRP A O 1
ATOM 738 N N . ASN A 1 99 ? -12.262 4.430 8.941 1.00 93.50 99 ASN A N 1
ATOM 739 C CA . ASN A 1 99 ? -11.515 5.635 8.560 1.00 93.50 99 ASN A CA 1
ATOM 740 C C . ASN A 1 99 ? -10.161 5.335 7.887 1.00 93.50 99 ASN A C 1
ATOM 742 O O . ASN A 1 99 ? -9.224 6.130 7.981 1.00 93.50 99 ASN A O 1
ATOM 746 N N . ALA A 1 100 ? -10.051 4.184 7.211 1.00 95.62 100 ALA A N 1
ATOM 747 C CA . ALA A 1 100 ? -8.841 3.824 6.496 1.00 95.62 100 ALA A CA 1
ATOM 748 C C . ALA A 1 100 ? -8.487 4.881 5.448 1.00 95.62 100 ALA A C 1
ATOM 750 O O . ALA A 1 100 ? -9.343 5.336 4.688 1.00 95.62 100 ALA A O 1
ATOM 751 N N . THR A 1 101 ? -7.211 5.239 5.393 1.00 96.69 101 THR A N 1
ATOM 752 C CA . THR A 1 101 ? -6.690 6.270 4.496 1.00 96.69 101 THR A CA 1
ATOM 753 C C . THR A 1 101 ? -5.575 5.682 3.641 1.00 96.69 101 THR A C 1
ATOM 755 O O . THR A 1 101 ? -4.751 4.901 4.123 1.00 96.69 101 THR A O 1
ATOM 758 N N . LEU A 1 102 ? -5.568 6.041 2.356 1.00 98.06 102 LEU A N 1
ATOM 759 C CA . LEU A 1 102 ? -4.493 5.701 1.432 1.00 98.06 102 LEU A CA 1
ATOM 760 C C . LEU A 1 102 ? -3.517 6.875 1.326 1.00 98.06 102 LEU A C 1
ATOM 762 O O . LEU A 1 102 ? -3.918 8.002 1.043 1.00 98.06 102 LEU A O 1
ATOM 766 N N . PHE A 1 103 ? -2.238 6.578 1.506 1.00 97.25 103 PHE A N 1
ATOM 767 C CA . PHE A 1 103 ? -1.121 7.489 1.316 1.00 97.25 103 PHE A CA 1
ATOM 768 C C . PHE A 1 103 ? -0.322 7.027 0.101 1.00 97.25 103 PHE A C 1
ATOM 770 O O . PHE A 1 103 ? -0.058 5.835 -0.060 1.00 97.25 103 PHE A O 1
ATOM 777 N N . VAL A 1 104 ? 0.052 7.973 -0.752 1.00 95.75 104 VAL A N 1
ATOM 778 C CA . VAL A 1 104 ? 0.778 7.720 -2.000 1.00 95.75 104 VAL A CA 1
ATOM 779 C C . VAL A 1 104 ? 2.082 8.489 -1.913 1.00 95.75 104 VAL A C 1
ATOM 781 O O . VAL A 1 104 ? 2.046 9.707 -1.739 1.00 95.75 104 VAL A O 1
ATOM 784 N N . SER A 1 105 ? 3.220 7.801 -1.991 1.00 93.56 105 SER A N 1
ATOM 785 C CA . SER A 1 105 ? 4.516 8.479 -2.027 1.00 93.56 105 SER A CA 1
ATOM 786 C C . SER A 1 105 ? 4.619 9.380 -3.258 1.00 93.56 105 SER A C 1
ATOM 788 O O . SER A 1 105 ? 3.999 9.124 -4.293 1.00 93.56 105 SER A O 1
ATOM 790 N N . GLY A 1 106 ? 5.489 10.384 -3.192 1.00 91.31 106 GLY A N 1
ATOM 791 C CA . GLY A 1 106 ? 6.090 10.918 -4.409 1.00 91.31 106 GLY A CA 1
ATOM 792 C C . GLY A 1 106 ? 6.874 9.828 -5.144 1.00 91.31 106 GLY A C 1
ATOM 793 O O . GLY A 1 106 ? 7.152 8.757 -4.594 1.00 91.31 106 GLY A O 1
ATOM 794 N N . GLU A 1 107 ? 7.206 10.089 -6.399 1.00 90.50 107 GLU A N 1
ATOM 795 C CA . GLU A 1 107 ? 7.958 9.139 -7.211 1.00 90.50 107 GLU A CA 1
ATOM 796 C C . GLU A 1 107 ? 9.374 8.913 -6.643 1.00 90.50 107 GLU A C 1
ATOM 798 O O . GLU A 1 107 ? 10.023 9.822 -6.110 1.00 90.50 107 GLU A O 1
ATOM 803 N N . GLN A 1 108 ? 9.845 7.674 -6.730 1.00 91.06 108 GLN A N 1
ATOM 804 C CA . GLN A 1 108 ? 11.166 7.223 -6.313 1.00 91.06 108 GLN A CA 1
ATOM 805 C C . GLN A 1 108 ? 11.805 6.488 -7.486 1.00 91.06 108 GLN A C 1
ATOM 807 O O . GLN A 1 108 ? 11.196 5.587 -8.047 1.00 91.06 108 GLN A O 1
ATOM 812 N N . CYS A 1 109 ? 13.038 6.836 -7.846 1.00 91.38 109 CYS A N 1
ATOM 813 C CA . CYS A 1 109 ? 13.730 6.200 -8.962 1.00 91.38 109 CYS A CA 1
ATOM 814 C C . CYS A 1 109 ? 14.966 5.440 -8.488 1.00 91.38 109 CYS A C 1
ATOM 816 O O . CYS A 1 109 ? 15.717 5.915 -7.634 1.00 91.38 109 CYS A O 1
ATOM 818 N N . MET A 1 110 ? 15.200 4.276 -9.086 1.00 91.50 110 MET A N 1
ATOM 819 C CA . MET A 1 110 ? 16.423 3.497 -8.922 1.00 91.50 110 MET A CA 1
ATOM 820 C C . MET A 1 110 ? 17.125 3.307 -10.265 1.00 91.50 110 MET A C 1
ATOM 822 O O . MET A 1 110 ? 16.480 3.234 -11.311 1.00 91.50 110 MET A O 1
ATOM 826 N N . ALA A 1 111 ? 18.453 3.217 -10.235 1.00 91.81 111 ALA A N 1
ATOM 827 C CA . ALA A 1 111 ? 19.241 2.973 -11.435 1.00 91.81 111 ALA A CA 1
ATOM 828 C C . ALA A 1 111 ? 18.980 1.562 -11.987 1.00 91.81 111 ALA A C 1
ATOM 830 O O . ALA A 1 111 ? 18.920 0.591 -11.229 1.00 91.81 111 ALA A O 1
ATOM 831 N N . ALA A 1 112 ? 18.872 1.452 -13.310 1.00 90.38 112 ALA A N 1
ATOM 832 C CA . ALA A 1 112 ? 18.750 0.193 -14.037 1.00 90.38 112 ALA A CA 1
ATOM 833 C C . ALA A 1 112 ? 19.853 0.073 -15.100 1.00 90.38 112 ALA A C 1
ATOM 835 O O . ALA A 1 112 ? 20.597 1.017 -15.356 1.00 90.38 112 ALA A O 1
ATOM 836 N N . ALA A 1 113 ? 19.967 -1.098 -15.736 1.00 87.38 113 ALA A N 1
ATOM 837 C CA . ALA A 1 113 ? 20.984 -1.343 -16.765 1.00 87.38 113 ALA A CA 1
ATOM 838 C C . ALA A 1 113 ? 20.887 -0.355 -17.944 1.00 87.38 113 ALA A C 1
ATOM 840 O O . ALA A 1 113 ? 21.898 0.033 -18.523 1.00 87.38 113 ALA A O 1
ATOM 841 N N . GLN A 1 114 ? 19.667 0.058 -18.284 1.00 85.56 114 GLN A N 1
ATOM 842 C CA . GLN A 1 114 ? 19.368 1.081 -19.280 1.00 85.56 114 GLN A CA 1
ATOM 843 C C . GLN A 1 114 ? 18.336 2.047 -18.690 1.00 85.56 114 GLN A C 1
ATOM 845 O O . GLN A 1 114 ? 17.141 1.749 -18.683 1.00 85.56 114 GLN A O 1
ATOM 850 N N . GLY A 1 115 ? 18.808 3.187 -18.179 1.00 87.69 115 GLY A N 1
ATOM 851 C CA . GLY A 1 115 ? 17.969 4.245 -17.611 1.00 87.69 115 GLY A CA 1
ATOM 852 C C . GLY A 1 115 ? 17.663 4.065 -16.122 1.00 87.69 115 GLY A C 1
ATOM 853 O O . GLY A 1 115 ? 18.460 3.504 -15.372 1.00 87.69 115 GLY A O 1
ATOM 854 N N . ASN A 1 116 ? 16.506 4.572 -15.700 1.00 90.19 116 ASN A N 1
ATOM 855 C CA . ASN A 1 116 ? 16.018 4.485 -14.326 1.00 90.19 116 ASN A CA 1
ATOM 856 C C . ASN A 1 116 ? 14.653 3.796 -14.303 1.00 90.19 116 ASN A C 1
ATOM 858 O O . ASN A 1 116 ? 13.852 3.977 -15.219 1.00 90.19 116 ASN A O 1
ATOM 862 N N . ILE A 1 117 ? 14.387 3.047 -13.237 1.00 91.12 117 ILE A N 1
ATOM 863 C CA . ILE A 1 117 ? 13.063 2.514 -12.918 1.00 91.12 117 ILE A CA 1
ATOM 864 C C . ILE A 1 117 ? 12.479 3.421 -11.843 1.00 91.12 117 ILE A C 1
ATOM 866 O O . ILE A 1 117 ? 13.003 3.466 -10.728 1.00 91.12 117 ILE A O 1
ATOM 870 N N . CYS A 1 118 ? 11.437 4.163 -12.193 1.00 91.75 118 CYS A N 1
ATOM 871 C CA . CYS A 1 118 ? 10.710 5.024 -11.272 1.00 91.75 118 CYS A CA 1
ATOM 872 C C . CYS A 1 118 ? 9.439 4.321 -10.798 1.00 91.75 118 CYS A C 1
ATOM 874 O O . CYS A 1 118 ? 8.862 3.547 -11.552 1.00 91.75 118 CYS A O 1
ATOM 876 N N . TYR A 1 119 ? 9.080 4.517 -9.534 1.00 93.12 119 TYR A N 1
ATOM 877 C CA . TYR A 1 119 ? 7.954 3.862 -8.884 1.00 93.12 119 TYR A CA 1
ATOM 878 C C . TYR A 1 119 ? 7.411 4.707 -7.727 1.00 93.12 119 TYR A C 1
ATOM 880 O O . TYR A 1 119 ? 8.107 5.540 -7.145 1.00 93.12 119 TYR A O 1
ATOM 888 N N . HIS A 1 120 ? 6.191 4.407 -7.304 1.00 94.12 120 HIS A N 1
ATOM 889 C CA . HIS A 1 120 ? 5.570 4.907 -6.085 1.00 94.12 120 HIS A CA 1
ATOM 890 C C . HIS A 1 120 ? 5.382 3.783 -5.058 1.00 94.12 120 HIS A C 1
ATOM 892 O O . HIS A 1 120 ? 5.330 2.591 -5.371 1.00 94.12 120 HIS A O 1
ATOM 898 N N . THR A 1 121 ? 5.222 4.170 -3.799 1.00 95.38 121 THR A N 1
ATOM 899 C CA . THR A 1 121 ? 4.794 3.292 -2.714 1.00 95.38 121 THR A CA 1
ATOM 900 C C . THR A 1 121 ? 3.432 3.744 -2.208 1.00 95.38 121 THR A C 1
ATOM 902 O O . THR A 1 121 ? 3.198 4.922 -1.941 1.00 95.38 121 THR A O 1
ATOM 905 N N . LEU A 1 122 ? 2.522 2.786 -2.075 1.00 97.44 122 LEU A N 1
ATOM 906 C CA . LEU A 1 122 ? 1.203 2.978 -1.490 1.00 97.44 122 LEU A CA 1
ATOM 907 C C . LEU A 1 122 ? 1.212 2.462 -0.054 1.00 97.44 122 LEU A C 1
ATOM 909 O O . LEU A 1 122 ? 1.642 1.330 0.178 1.00 97.44 122 LEU A O 1
ATOM 913 N N . TRP A 1 123 ? 0.671 3.233 0.883 1.00 98.31 123 TRP A N 1
ATOM 914 C CA . TRP A 1 123 ? 0.374 2.773 2.240 1.00 98.31 123 TRP A CA 1
ATOM 915 C C . TRP A 1 123 ? -1.111 2.905 2.509 1.00 98.31 123 TRP A C 1
ATOM 917 O O . TRP A 1 123 ? -1.673 3.990 2.390 1.00 98.31 123 TRP A O 1
ATOM 927 N N . PHE A 1 124 ? -1.749 1.805 2.887 1.00 98.19 124 PHE A N 1
ATOM 928 C CA . PHE A 1 124 ? -3.145 1.811 3.295 1.00 98.19 124 PHE A CA 1
ATOM 929 C C . PHE A 1 124 ? -3.216 1.515 4.782 1.00 98.19 124 PHE A C 1
ATOM 931 O O . PHE A 1 124 ? -2.772 0.449 5.215 1.00 98.19 124 PHE A O 1
ATOM 938 N N . ALA A 1 125 ? -3.719 2.476 5.551 1.00 97.75 125 ALA A N 1
ATOM 939 C CA . ALA A 1 125 ? -3.646 2.450 7.002 1.00 97.75 125 ALA A CA 1
ATOM 940 C C . ALA A 1 125 ? -5.021 2.656 7.632 1.00 97.75 125 ALA A C 1
ATOM 942 O O . ALA A 1 125 ? -5.767 3.540 7.214 1.00 97.75 125 ALA A O 1
ATOM 943 N N . VAL A 1 126 ? -5.329 1.858 8.651 1.00 96.50 126 VAL A N 1
ATOM 944 C CA . VAL A 1 126 ? -6.470 2.030 9.553 1.00 96.50 126 VAL A CA 1
ATOM 945 C C . VAL A 1 126 ? -5.941 2.708 10.819 1.00 96.50 126 VAL A C 1
ATOM 947 O O . VAL A 1 126 ? -5.111 2.104 11.505 1.00 96.50 126 VAL A O 1
ATOM 950 N N . PRO A 1 127 ? -6.356 3.951 11.122 1.00 94.44 127 PRO A N 1
ATOM 951 C CA . PRO A 1 127 ? -5.915 4.628 12.331 1.00 94.44 127 PRO A CA 1
ATOM 952 C C . PRO A 1 127 ? -6.408 3.884 13.573 1.00 94.44 127 PRO A C 1
ATOM 954 O O . PRO A 1 127 ? -7.529 3.374 13.603 1.00 94.44 127 PRO A O 1
ATOM 957 N N . ASP A 1 128 ? -5.573 3.861 14.607 1.00 89.94 128 ASP A N 1
ATOM 958 C CA . ASP A 1 128 ? -6.028 3.502 15.946 1.00 89.94 128 ASP A CA 1
ATOM 959 C C . ASP A 1 128 ? -6.920 4.628 16.505 1.00 89.94 128 ASP A C 1
ATOM 961 O O . ASP A 1 128 ? -6.809 5.792 16.106 1.00 89.94 128 ASP A O 1
ATOM 965 N N . VAL A 1 129 ? -7.816 4.291 17.430 1.00 84.44 129 VAL A N 1
ATOM 966 C CA . VAL A 1 129 ? -8.676 5.261 18.125 1.00 84.44 129 VAL A CA 1
ATOM 967 C C . VAL A 1 129 ? -7.881 6.153 19.081 1.00 84.44 129 VAL A C 1
ATOM 969 O O . VAL A 1 129 ? -8.354 7.229 19.446 1.00 84.44 129 VAL A O 1
ATOM 972 N N . ALA A 1 130 ? -6.680 5.720 19.478 1.00 82.81 130 ALA A N 1
ATOM 973 C CA . ALA A 1 130 ? -5.795 6.447 20.374 1.00 82.81 130 ALA A CA 1
ATOM 974 C C . ALA A 1 130 ? -4.401 6.660 19.765 1.00 82.81 130 ALA A C 1
ATOM 976 O O . ALA A 1 130 ? -3.782 5.753 19.209 1.00 82.81 130 ALA A O 1
ATOM 977 N N . GLY A 1 131 ? -3.864 7.867 19.955 1.00 83.06 131 GLY A N 1
ATOM 978 C CA . GLY A 1 131 ? -2.509 8.231 19.546 1.00 83.06 131 GLY A CA 1
ATOM 979 C C . GLY A 1 131 ? -2.430 9.002 18.225 1.00 83.06 131 GLY A C 1
ATOM 980 O O . GLY A 1 131 ? -3.442 9.486 17.715 1.00 83.06 131 GLY A O 1
ATOM 981 N N . PRO A 1 132 ? -1.207 9.204 17.705 1.00 88.62 132 PRO A N 1
ATOM 982 C CA . PRO A 1 132 ? -0.987 10.012 16.514 1.00 88.62 132 PRO A CA 1
ATOM 983 C C . PRO A 1 132 ? -1.554 9.327 15.266 1.00 88.62 132 PRO A C 1
ATOM 985 O O . PRO A 1 132 ? -1.325 8.138 15.034 1.00 88.62 132 PRO A O 1
ATOM 988 N N . ALA A 1 133 ? -2.262 10.106 14.446 1.00 93.44 133 ALA A N 1
ATOM 989 C CA . ALA A 1 133 ? -2.779 9.657 13.161 1.00 93.44 133 ALA A CA 1
ATOM 990 C C . ALA A 1 133 ? -1.634 9.324 12.183 1.00 93.44 133 ALA A C 1
ATOM 992 O O . ALA A 1 133 ? -0.578 9.972 12.230 1.00 93.44 133 ALA A O 1
ATOM 993 N N . PRO A 1 134 ? -1.836 8.358 11.267 1.00 97.00 134 PRO A N 1
ATOM 994 C CA . PRO A 1 134 ? -0.861 8.078 10.226 1.00 97.00 134 PRO A CA 1
ATOM 995 C C . PRO A 1 134 ? -0.688 9.310 9.335 1.00 97.00 134 PRO A C 1
ATOM 997 O O . PRO A 1 134 ? -1.649 10.015 9.019 1.00 97.00 134 PRO A O 1
ATOM 1000 N N . SER A 1 135 ? 0.547 9.578 8.930 1.00 97.12 135 SER A N 1
ATOM 1001 C CA . SER A 1 135 ? 0.888 10.737 8.107 1.00 97.12 135 SER A CA 1
ATOM 1002 C C . SER A 1 135 ? 1.978 10.396 7.103 1.00 97.12 135 SER A C 1
ATOM 1004 O O . SER A 1 135 ? 2.782 9.485 7.303 1.00 97.12 135 SER A O 1
ATOM 1006 N N . LEU A 1 136 ? 2.008 11.149 6.007 1.00 95.69 136 LEU A N 1
ATOM 1007 C CA . LEU A 1 136 ? 3.049 11.063 4.997 1.00 95.69 136 LEU A CA 1
ATOM 1008 C C . LEU A 1 136 ? 3.720 12.430 4.878 1.00 95.69 136 LEU A C 1
ATOM 1010 O O . LEU A 1 136 ? 3.096 13.391 4.434 1.00 95.69 136 LEU A O 1
ATOM 1014 N N . ASN A 1 137 ? 4.990 12.502 5.276 1.00 93.94 137 ASN A N 1
ATOM 1015 C CA . ASN A 1 137 ? 5.793 13.718 5.191 1.00 93.94 137 ASN A CA 1
ATOM 1016 C C . ASN A 1 137 ? 6.847 13.530 4.096 1.00 93.94 137 ASN A C 1
ATOM 1018 O O . ASN A 1 137 ? 7.869 12.869 4.299 1.00 93.94 137 ASN A O 1
ATOM 1022 N N . GLY A 1 138 ? 6.565 14.067 2.906 1.00 88.44 138 GLY A N 1
ATOM 1023 C CA . GLY A 1 138 ? 7.335 13.754 1.702 1.00 88.44 138 GLY A CA 1
ATOM 1024 C C . GLY A 1 138 ? 7.175 12.278 1.331 1.00 88.44 138 GLY A C 1
ATOM 1025 O O . GLY A 1 138 ? 6.060 11.812 1.135 1.00 88.44 138 GLY A O 1
ATOM 1026 N N . ASN A 1 139 ? 8.281 11.532 1.287 1.00 90.81 139 ASN A N 1
ATOM 1027 C CA . ASN A 1 139 ? 8.281 10.088 1.010 1.00 90.81 139 ASN A CA 1
ATOM 1028 C C . ASN A 1 139 ? 8.442 9.226 2.272 1.00 90.81 139 ASN A C 1
ATOM 1030 O O . ASN A 1 139 ? 8.611 8.013 2.170 1.00 90.81 139 ASN A O 1
ATOM 1034 N N . ASN A 1 140 ? 8.407 9.838 3.459 1.00 94.25 140 ASN A N 1
ATOM 1035 C CA . ASN A 1 140 ? 8.528 9.121 4.720 1.00 94.25 140 ASN A CA 1
ATOM 1036 C C . ASN A 1 140 ? 7.145 8.913 5.347 1.00 94.25 140 ASN A C 1
ATOM 1038 O O . ASN A 1 140 ? 6.538 9.855 5.868 1.00 94.25 140 ASN A O 1
ATOM 1042 N N . PHE A 1 141 ? 6.644 7.681 5.275 1.00 97.12 141 PHE A N 1
ATOM 1043 C CA . PHE A 1 141 ? 5.387 7.302 5.906 1.00 97.12 141 PHE A CA 1
ATOM 1044 C C . PHE A 1 141 ? 5.596 7.052 7.402 1.00 97.12 141 PHE A C 1
ATOM 1046 O O . PHE A 1 141 ? 6.383 6.190 7.792 1.00 97.12 141 PHE A O 1
ATOM 1053 N N . ASN A 1 142 ? 4.869 7.792 8.236 1.00 97.44 142 ASN A N 1
ATOM 1054 C CA . ASN A 1 142 ? 4.812 7.572 9.672 1.00 97.44 142 ASN A CA 1
ATOM 1055 C C . ASN A 1 142 ? 3.466 6.920 10.026 1.00 97.44 142 ASN A C 1
ATOM 1057 O O . ASN A 1 142 ? 2.436 7.597 9.945 1.00 97.44 142 ASN A O 1
ATOM 1061 N N . PRO A 1 143 ? 3.448 5.640 10.436 1.00 95.75 143 PRO A N 1
ATOM 1062 C CA . PRO A 1 143 ? 2.204 4.960 10.774 1.00 95.75 143 PRO A CA 1
ATOM 1063 C C . PRO A 1 143 ? 1.566 5.465 12.075 1.00 95.75 143 PRO A C 1
ATOM 1065 O O . PRO A 1 143 ? 0.371 5.257 12.272 1.00 95.75 143 PRO A O 1
ATOM 1068 N N . GLY A 1 144 ? 2.319 6.113 12.972 1.00 94.94 144 GLY A N 1
ATOM 1069 C CA . GLY A 1 144 ? 1.846 6.362 14.334 1.00 94.94 144 GLY A CA 1
ATOM 1070 C C . GLY A 1 144 ? 1.467 5.042 15.016 1.00 94.94 144 GLY A C 1
ATOM 1071 O O . GLY A 1 144 ? 2.275 4.116 15.045 1.00 94.94 144 GLY A O 1
ATOM 1072 N N . ASN A 1 145 ? 0.224 4.947 15.496 1.00 94.12 145 ASN A N 1
ATOM 1073 C CA . ASN A 1 145 ? -0.344 3.708 16.049 1.00 94.12 145 ASN A CA 1
ATOM 1074 C C . ASN A 1 145 ? -1.199 2.917 15.038 1.00 94.12 145 ASN A C 1
ATOM 1076 O O . ASN A 1 145 ? -1.809 1.912 15.394 1.00 94.12 145 ASN A O 1
ATOM 1080 N N . ALA A 1 146 ? -1.287 3.360 13.782 1.00 95.75 146 ALA A N 1
ATOM 1081 C CA . ALA A 1 146 ? -2.147 2.732 12.787 1.00 95.75 146 ALA A CA 1
ATOM 1082 C C . ALA A 1 146 ? -1.674 1.322 12.404 1.00 95.75 146 ALA A C 1
ATOM 1084 O O . ALA A 1 146 ? -0.481 1.070 12.215 1.00 95.75 146 ALA A O 1
ATOM 1085 N N . GLN A 1 147 ? -2.631 0.427 12.156 1.00 95.62 147 GLN A N 1
ATOM 1086 C CA . GLN A 1 147 ? -2.355 -0.794 11.403 1.00 95.62 147 GLN A CA 1
ATOM 1087 C C . GLN A 1 147 ? -2.282 -0.452 9.918 1.00 95.62 147 GLN A C 1
ATOM 1089 O O . GLN A 1 147 ? -3.134 0.275 9.406 1.00 95.62 147 GLN A O 1
ATOM 1094 N N . TYR A 1 148 ? -1.294 -0.979 9.197 1.00 97.50 148 TYR A N 1
ATOM 1095 C CA . TYR A 1 148 ? -1.136 -0.656 7.784 1.00 97.50 148 TYR A CA 1
ATOM 1096 C C . TYR A 1 148 ? -0.552 -1.801 6.966 1.00 97.50 148 TYR A C 1
ATOM 1098 O O . TYR A 1 148 ? 0.087 -2.721 7.474 1.00 97.50 148 TYR A O 1
ATOM 1106 N N . VAL A 1 149 ? -0.756 -1.698 5.659 1.00 98.12 149 VAL A N 1
ATOM 1107 C CA . VAL A 1 149 ? -0.090 -2.501 4.632 1.00 98.12 149 VAL A CA 1
ATOM 1108 C C . VAL A 1 149 ? 0.543 -1.572 3.613 1.00 98.12 149 VAL A C 1
ATOM 1110 O O . VAL A 1 149 ? 0.077 -0.448 3.411 1.00 98.12 149 VAL A O 1
ATOM 1113 N N . SER A 1 150 ? 1.587 -2.050 2.944 1.00 97.69 150 SER A N 1
ATOM 1114 C CA . SER A 1 150 ? 2.225 -1.319 1.857 1.00 97.69 150 SER A CA 1
ATOM 1115 C C . SER A 1 150 ? 2.242 -2.113 0.556 1.00 97.69 150 SER A C 1
ATOM 1117 O O . SER A 1 150 ? 2.292 -3.348 0.537 1.00 97.69 150 SER A O 1
ATOM 1119 N N . VAL A 1 151 ? 2.202 -1.380 -0.551 1.00 97.62 151 VAL A N 1
ATOM 1120 C CA . VAL A 1 151 ? 2.461 -1.886 -1.897 1.00 97.62 151 VAL A CA 1
ATOM 1121 C C . VAL A 1 151 ? 3.547 -1.005 -2.490 1.00 97.62 151 VAL A C 1
ATOM 1123 O O . VAL A 1 151 ? 3.290 0.141 -2.843 1.00 97.62 151 VAL A O 1
ATOM 1126 N N . SER A 1 152 ? 4.764 -1.537 -2.567 1.00 95.69 152 SER A N 1
ATOM 1127 C CA . SER A 1 152 ? 5.870 -0.872 -3.257 1.00 95.69 152 SER A CA 1
ATOM 1128 C C . SER A 1 152 ? 5.846 -1.233 -4.741 1.00 95.69 152 SER A C 1
ATOM 1130 O O . SER A 1 152 ? 5.812 -2.420 -5.095 1.00 95.69 152 SER A O 1
ATOM 1132 N N . GLY A 1 153 ? 5.876 -0.208 -5.591 1.00 95.00 153 GLY A N 1
ATOM 1133 C CA . GLY A 1 153 ? 6.021 -0.342 -7.033 1.00 95.00 153 GLY A CA 1
ATOM 1134 C C . GLY A 1 153 ? 7.395 -0.859 -7.454 1.00 95.00 153 GLY A C 1
ATOM 1135 O O . GLY A 1 153 ? 7.487 -1.486 -8.498 1.00 95.00 153 GLY A O 1
ATOM 1136 N N . GLU A 1 154 ? 8.439 -0.736 -6.623 1.00 94.00 154 GLU A N 1
ATOM 1137 C CA . GLU A 1 154 ? 9.823 -1.115 -6.964 1.00 94.00 154 GLU A CA 1
ATOM 1138 C C . GLU A 1 154 ? 9.913 -2.509 -7.600 1.00 94.00 154 GLU A C 1
ATOM 1140 O O . GLU A 1 154 ? 10.462 -2.695 -8.687 1.00 94.00 154 GLU A O 1
ATOM 1145 N N . ARG A 1 155 ? 9.312 -3.511 -6.945 1.00 93.75 155 ARG A N 1
ATOM 1146 C CA . ARG A 1 155 ? 9.314 -4.897 -7.436 1.00 93.75 155 ARG A CA 1
ATOM 1147 C C . ARG A 1 155 ? 8.423 -5.092 -8.660 1.00 93.75 155 ARG A C 1
ATOM 1149 O O . ARG A 1 155 ? 8.691 -5.987 -9.459 1.00 93.75 155 ARG A O 1
ATOM 1156 N N . ILE A 1 156 ? 7.344 -4.322 -8.770 1.00 94.94 156 ILE A N 1
ATOM 1157 C CA . ILE A 1 156 ? 6.392 -4.391 -9.883 1.00 94.94 156 ILE A CA 1
ATOM 1158 C C . ILE A 1 156 ? 7.060 -3.832 -11.137 1.00 94.94 156 ILE A C 1
ATOM 1160 O O . ILE A 1 156 ? 7.188 -4.559 -12.124 1.00 94.94 156 ILE A O 1
ATOM 1164 N N . GLU A 1 157 ? 7.573 -2.610 -11.049 1.00 94.50 157 GLU A N 1
ATOM 1165 C CA . GLU A 1 157 ? 8.238 -1.908 -12.140 1.00 94.50 157 GLU A CA 1
ATOM 1166 C C . GLU A 1 157 ? 9.523 -2.613 -12.560 1.00 94.50 157 GLU A C 1
ATOM 1168 O O . GLU A 1 157 ? 9.731 -2.850 -13.746 1.00 94.50 157 GLU A O 1
ATOM 1173 N N . SER A 1 158 ? 10.336 -3.094 -11.612 1.00 94.25 158 SER A N 1
ATOM 1174 C CA . SER A 1 158 ? 11.526 -3.890 -11.948 1.00 94.25 158 SER A CA 1
ATOM 1175 C C . SER A 1 158 ? 11.173 -5.168 -12.712 1.00 94.25 158 SER A C 1
ATOM 1177 O O . SER A 1 158 ? 11.862 -5.556 -13.658 1.00 94.25 158 SER A O 1
ATOM 1179 N N . ALA A 1 159 ? 10.081 -5.841 -12.338 1.00 94.25 159 ALA A N 1
ATOM 1180 C CA . ALA A 1 159 ? 9.629 -7.037 -13.040 1.00 94.25 159 ALA A CA 1
ATOM 1181 C C . ALA A 1 159 ? 9.029 -6.723 -14.420 1.00 94.25 159 ALA A C 1
ATOM 1183 O O . ALA A 1 159 ? 9.105 -7.568 -15.316 1.00 94.25 159 ALA A O 1
ATOM 1184 N N . LEU A 1 160 ? 8.398 -5.560 -14.601 1.00 92.62 160 LEU A N 1
ATOM 1185 C CA . LEU A 1 160 ? 7.923 -5.093 -15.906 1.00 92.62 160 LEU A CA 1
ATOM 1186 C C . LEU A 1 160 ? 9.106 -4.722 -16.805 1.00 92.62 160 LEU A C 1
ATOM 1188 O O . LEU A 1 160 ? 9.217 -5.260 -17.903 1.00 92.62 160 LEU A O 1
ATOM 1192 N N . TYR A 1 161 ? 10.044 -3.927 -16.294 1.00 93.12 161 TYR A N 1
ATOM 1193 C CA . TYR A 1 161 ? 11.280 -3.543 -16.971 1.00 93.12 161 TYR A CA 1
ATOM 1194 C C . TYR A 1 161 ? 12.075 -4.756 -17.471 1.00 93.12 161 TYR A C 1
ATOM 1196 O O . TYR A 1 161 ? 12.377 -4.858 -18.661 1.00 93.12 161 TYR A O 1
ATOM 1204 N N . ASN A 1 162 ? 12.351 -5.725 -16.592 1.00 93.81 162 ASN A N 1
ATOM 1205 C CA . ASN A 1 162 ? 13.115 -6.921 -16.955 1.00 93.81 162 ASN A CA 1
ATOM 1206 C C . ASN A 1 162 ? 12.407 -7.765 -18.026 1.00 93.81 162 ASN A C 1
ATOM 1208 O O . ASN A 1 162 ? 13.065 -8.327 -18.904 1.00 93.81 162 ASN A O 1
ATOM 1212 N N . ARG A 1 163 ? 11.069 -7.840 -17.992 1.00 93.69 163 ARG A N 1
ATOM 1213 C CA . ARG A 1 163 ? 10.287 -8.531 -19.031 1.00 93.69 163 ARG A CA 1
ATOM 1214 C C . ARG A 1 163 ? 10.373 -7.806 -20.373 1.00 93.69 163 ARG A C 1
ATOM 1216 O O . ARG A 1 163 ? 10.611 -8.465 -21.383 1.00 93.69 163 ARG A O 1
ATOM 1223 N N . SER A 1 164 ? 10.252 -6.481 -20.377 1.00 92.50 164 SER A N 1
ATOM 1224 C CA . SER A 1 164 ? 10.392 -5.660 -21.586 1.00 92.50 164 SER A CA 1
ATOM 1225 C C . SER A 1 164 ? 11.793 -5.773 -22.197 1.00 92.50 164 SER A C 1
ATOM 1227 O O . SER A 1 164 ? 11.928 -5.955 -23.405 1.00 92.50 164 SER A O 1
ATOM 1229 N N . MET A 1 165 ? 12.842 -5.761 -21.369 1.00 92.56 165 MET A N 1
ATOM 1230 C CA . MET A 1 165 ? 14.228 -5.988 -21.802 1.00 92.56 165 MET A CA 1
ATOM 1231 C C . MET A 1 165 ? 14.456 -7.380 -22.379 1.00 92.56 165 MET A C 1
ATOM 1233 O O . MET A 1 165 ? 15.079 -7.511 -23.432 1.00 92.56 165 MET A O 1
ATOM 1237 N N . GLY A 1 166 ? 13.899 -8.418 -21.753 1.00 92.75 166 GLY A N 1
ATOM 1238 C CA . GLY A 1 166 ? 13.937 -9.770 -22.309 1.00 92.75 166 GLY A CA 1
ATOM 1239 C C . GLY A 1 166 ? 13.285 -9.853 -23.693 1.00 92.75 166 GLY A C 1
ATOM 1240 O O . GLY A 1 166 ? 13.850 -10.456 -24.603 1.00 92.75 166 GLY A O 1
ATOM 1241 N N . GLN A 1 167 ? 12.132 -9.205 -23.882 1.00 93.31 167 GLN A N 1
ATOM 1242 C CA . GLN A 1 167 ? 11.454 -9.156 -25.183 1.00 93.31 167 GLN A CA 1
ATOM 1243 C C . GLN A 1 167 ? 12.273 -8.405 -26.238 1.00 93.31 167 GLN A C 1
ATOM 1245 O O . GLN A 1 167 ? 12.400 -8.891 -27.360 1.00 93.31 167 GLN A O 1
ATOM 1250 N N . LEU A 1 168 ? 12.866 -7.264 -25.881 1.00 92.19 168 LEU A N 1
ATOM 1251 C CA . LEU A 1 168 ? 13.716 -6.486 -26.786 1.00 92.19 168 LEU A CA 1
ATOM 1252 C C . LEU A 1 168 ? 14.958 -7.265 -27.227 1.00 92.19 168 LEU A C 1
ATOM 1254 O O . LEU A 1 168 ? 15.251 -7.309 -28.421 1.00 92.19 168 LEU A O 1
ATOM 1258 N N . ASN A 1 169 ? 15.629 -7.951 -26.302 1.00 92.31 169 ASN A N 1
ATOM 1259 C CA . ASN A 1 169 ? 16.780 -8.796 -26.628 1.00 92.31 169 ASN A CA 1
ATOM 1260 C C . ASN A 1 169 ? 16.399 -9.958 -27.556 1.00 92.31 169 ASN A C 1
ATOM 1262 O O . ASN A 1 169 ? 17.135 -10.259 -28.494 1.00 92.31 169 ASN A O 1
ATOM 1266 N N . ASN A 1 170 ? 15.236 -10.581 -27.337 1.00 93.69 170 ASN A N 1
ATOM 1267 C CA . ASN A 1 170 ? 14.750 -11.653 -28.207 1.00 93.69 170 ASN A CA 1
ATOM 1268 C C . ASN A 1 170 ? 14.457 -11.149 -29.627 1.00 93.69 170 ASN A C 1
ATOM 1270 O O . ASN A 1 170 ? 14.808 -11.826 -30.586 1.00 93.69 170 ASN A O 1
ATOM 1274 N N . MET A 1 171 ? 13.860 -9.960 -29.770 1.00 93.94 171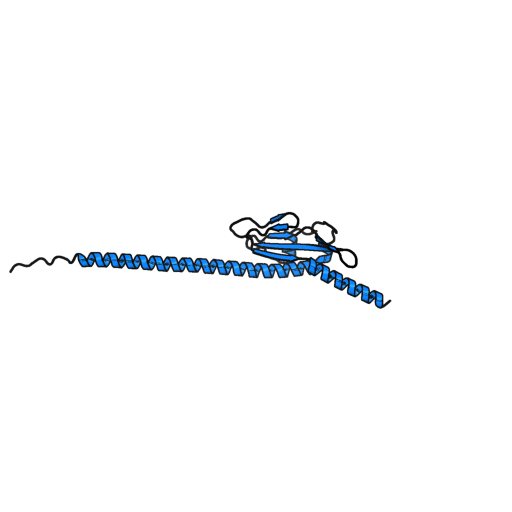 MET A N 1
ATOM 1275 C CA . MET A 1 171 ? 13.620 -9.353 -31.086 1.00 93.94 171 MET A CA 1
ATOM 1276 C C . MET A 1 171 ? 14.932 -8.988 -31.790 1.00 93.94 171 MET A C 1
ATOM 1278 O O . MET A 1 171 ? 15.080 -9.252 -32.981 1.00 93.94 171 MET A O 1
ATOM 1282 N N . ALA A 1 172 ? 15.904 -8.440 -31.055 1.00 91.69 172 ALA A N 1
ATOM 1283 C CA . ALA A 1 172 ? 17.217 -8.098 -31.598 1.00 91.69 172 ALA A CA 1
ATOM 1284 C C . ALA A 1 172 ? 18.007 -9.330 -32.075 1.00 91.69 172 ALA A C 1
ATOM 1286 O O . ALA A 1 172 ? 18.735 -9.231 -33.052 1.00 91.69 172 ALA A O 1
ATOM 1287 N N . ALA A 1 173 ? 17.849 -10.486 -31.422 1.00 90.38 173 ALA A N 1
ATOM 1288 C CA . ALA A 1 173 ? 18.513 -11.732 -31.814 1.00 90.38 173 ALA A CA 1
ATOM 1289 C C . ALA A 1 173 ? 17.892 -12.415 -33.051 1.00 90.38 173 ALA A C 1
ATOM 1291 O O . ALA A 1 173 ? 18.498 -13.330 -33.606 1.00 90.38 173 ALA A O 1
ATOM 1292 N N . THR A 1 174 ? 16.679 -12.019 -33.454 1.00 89.88 174 THR A N 1
ATOM 1293 C CA . THR A 1 174 ? 15.980 -12.566 -34.635 1.00 89.88 174 THR A CA 1
ATOM 1294 C C . THR A 1 174 ? 16.171 -11.752 -35.916 1.00 89.88 174 THR A C 1
ATOM 1296 O O . THR A 1 174 ? 15.657 -12.154 -36.961 1.00 89.88 174 THR A O 1
ATOM 1299 N N . LEU A 1 175 ? 16.871 -10.619 -35.833 1.00 73.88 175 LEU A N 1
ATOM 1300 C CA . LEU A 1 175 ? 17.247 -9.763 -36.961 1.00 73.88 175 LEU A CA 1
ATOM 1301 C C . LEU A 1 175 ? 18.677 -10.077 -37.410 1.00 73.88 175 LEU A C 1
ATOM 1303 O O . LEU A 1 175 ? 18.911 -10.019 -38.637 1.00 73.88 175 LEU A O 1
#

Foldseek 3Di:
DDDDDDDPDPVVVVVVVVVVVVVVVVVVVVVVVVVVVVVVVVVVVVVVVVVVLQVVLLVLLQVLCLVCVCVQCVVDDQDDGPDDFVRSCVSSVNDDDQNKGKDKAGWDWDDDPPGIQIWIKIKIWRDDPDFDPWDQDHRDTDHTRIDIDMDTCPVSSVVVVVVVVVVVVVVVVVD